Protein AF-A0A9N7UWP5-F1 (afdb_monomer_lite)

Secondary structure (DSSP, 8-state):
---SEEEEEPTT-SS--EEEEE-HHHHHH--HHHHHHHHHHHHTS-GGGSHHHHHHHHS-S-S---------

Sequence (72 aa):
MCRYLEYVRIPHTEPAEHEFRWGQRADLEVSKSKILEFMGELHEQDPQTWSQQYREAHSTPDSTQASTSSQR

pLDDT: mean 79.49, std 16.82, range [37.94, 93.56]

InterPro domains:
  IPR002190 MAGE homology domain [PS50838] (1-57)
  IPR037445 Melanoma-associated antigen [PTHR11736] (3-59)
  IPR041899 MAGE homology domain, winged helix WH2 motif [G3DSA:1.10.10.1210] (2-63)

Radius of gyration: 15.48 Å; chains: 1; bounding box: 37×28×33 Å

Organism: Pleuronectes platessa (NCBI:txid8262)

Structure (mmCIF, N/CA/C/O backbone):
data_AF-A0A9N7UWP5-F1
#
_entry.id   AF-A0A9N7UWP5-F1
#
loop_
_atom_site.group_PDB
_atom_site.id
_atom_site.type_symbol
_atom_site.label_atom_id
_atom_site.label_alt_id
_atom_site.label_comp_id
_atom_site.label_asym_id
_atom_site.label_entity_id
_atom_site.label_seq_id
_atom_site.pdbx_PDB_ins_code
_atom_site.Cartn_x
_atom_site.Cartn_y
_atom_site.Cartn_z
_atom_site.occupancy
_atom_site.B_iso_or_equiv
_atom_site.auth_seq_id
_atom_site.auth_comp_id
_atom_site.auth_asym_id
_atom_site.auth_atom_id
_atom_site.pdbx_PDB_model_num
ATOM 1 N N . MET A 1 1 ? -7.629 7.364 -16.023 1.00 58.34 1 MET A N 1
ATOM 2 C CA . MET A 1 1 ? -6.902 6.075 -16.052 1.00 58.34 1 MET A CA 1
ATOM 3 C C . MET A 1 1 ? -6.510 5.732 -14.628 1.00 58.34 1 MET A C 1
ATOM 5 O O . MET A 1 1 ? -5.812 6.509 -13.995 1.00 58.34 1 MET A O 1
ATOM 9 N N . CYS A 1 2 ? -7.034 4.639 -14.093 1.00 66.25 2 CYS A N 1
ATOM 10 C CA . CYS A 1 2 ? -6.929 4.296 -12.680 1.00 66.25 2 CYS A CA 1
ATOM 11 C C . CYS A 1 2 ? -5.646 3.492 -12.426 1.00 66.25 2 CYS A C 1
ATOM 13 O O . CYS A 1 2 ? -5.555 2.364 -12.898 1.00 66.25 2 CYS A O 1
ATOM 15 N N . ARG A 1 3 ? -4.662 4.053 -11.708 1.00 83.06 3 ARG A N 1
ATOM 16 C CA . ARG A 1 3 ? -3.401 3.368 -11.361 1.00 83.06 3 ARG A CA 1
ATOM 17 C C . ARG A 1 3 ? -3.349 3.060 -9.866 1.00 83.06 3 ARG A C 1
ATOM 19 O O . ARG A 1 3 ? -2.900 3.898 -9.090 1.00 83.06 3 ARG A O 1
ATOM 26 N N . TYR A 1 4 ? -3.860 1.892 -9.479 1.00 87.94 4 TYR A N 1
ATOM 27 C CA . TYR A 1 4 ? -3.761 1.388 -8.101 1.00 87.94 4 TYR A CA 1
ATOM 28 C C . TYR A 1 4 ? -2.430 0.694 -7.834 1.00 87.94 4 TYR A C 1
ATOM 30 O O . TYR A 1 4 ? -1.880 0.840 -6.750 1.00 87.94 4 TYR A O 1
ATOM 38 N N . LEU A 1 5 ? -1.911 -0.030 -8.824 1.00 89.88 5 LEU A N 1
ATOM 39 C CA . LEU A 1 5 ? -0.627 -0.707 -8.745 1.00 89.88 5 LEU A CA 1
ATOM 40 C C . LEU A 1 5 ? 0.224 -0.344 -9.956 1.00 89.88 5 LEU A C 1
ATOM 42 O O . LEU A 1 5 ? -0.278 -0.229 -11.076 1.00 89.88 5 LEU A O 1
ATOM 46 N N . GLU A 1 6 ? 1.511 -0.181 -9.708 1.00 90.00 6 GLU A N 1
ATOM 47 C CA . GLU A 1 6 ? 2.552 -0.018 -10.705 1.00 90.00 6 GLU A CA 1
ATOM 48 C C . GLU A 1 6 ? 3.407 -1.280 -10.712 1.00 90.00 6 GLU A C 1
ATOM 50 O O . GLU A 1 6 ? 3.800 -1.785 -9.661 1.00 90.00 6 GLU A O 1
ATOM 55 N N . TYR A 1 7 ? 3.662 -1.804 -11.907 1.00 89.94 7 TYR A N 1
ATOM 56 C CA . TYR A 1 7 ? 4.504 -2.972 -12.116 1.00 89.94 7 TYR A CA 1
ATOM 57 C C . TYR A 1 7 ? 5.856 -2.497 -12.633 1.00 89.94 7 TYR A C 1
ATOM 59 O O . TYR A 1 7 ? 5.942 -1.972 -13.747 1.00 89.94 7 TYR A O 1
ATOM 67 N N . VAL A 1 8 ? 6.894 -2.622 -11.809 1.00 91.44 8 VAL A N 1
ATOM 68 C CA . VAL A 1 8 ? 8.213 -2.043 -12.085 1.00 91.44 8 VAL A CA 1
ATOM 69 C C . VAL A 1 8 ? 9.254 -3.152 -12.123 1.00 91.44 8 VAL A C 1
ATOM 71 O O . VAL A 1 8 ? 9.303 -4.000 -11.239 1.00 91.44 8 VAL A O 1
ATOM 74 N N . ARG A 1 9 ? 10.093 -3.166 -13.163 1.00 90.56 9 ARG A N 1
ATOM 75 C CA . ARG A 1 9 ? 11.215 -4.108 -13.261 1.00 90.56 9 ARG A CA 1
ATOM 76 C C . ARG A 1 9 ? 12.305 -3.707 -12.273 1.00 90.56 9 ARG A C 1
ATOM 78 O O . ARG A 1 9 ? 12.732 -2.553 -12.287 1.00 90.56 9 ARG A O 1
ATOM 85 N N . ILE A 1 10 ? 12.806 -4.667 -11.500 1.00 90.38 10 ILE A N 1
ATOM 86 C CA . ILE A 1 10 ? 13.937 -4.452 -10.598 1.00 90.38 10 ILE A CA 1
ATOM 87 C C . ILE A 1 10 ? 15.224 -4.439 -11.437 1.00 90.38 10 ILE A C 1
ATOM 89 O O . ILE A 1 10 ? 15.556 -5.451 -12.067 1.00 90.38 10 ILE A O 1
ATOM 93 N N . PRO A 1 11 ? 15.961 -3.314 -11.502 1.00 90.38 11 PRO A N 1
ATOM 94 C CA . PRO A 1 11 ? 17.201 -3.254 -12.264 1.00 90.38 11 PRO A CA 1
ATOM 95 C C . PRO A 1 11 ? 18.235 -4.245 -11.718 1.00 90.38 11 PRO A C 1
ATOM 97 O O . PRO A 1 11 ? 18.364 -4.400 -10.508 1.00 90.38 11 PRO A O 1
ATOM 100 N N . HIS A 1 12 ? 19.028 -4.843 -12.610 1.00 85.31 12 HIS A N 1
ATOM 101 C CA . HIS A 1 12 ? 20.157 -5.721 -12.260 1.00 85.31 12 HIS A CA 1
ATOM 102 C C . HIS A 1 12 ? 19.783 -7.048 -11.565 1.00 85.31 12 HIS A C 1
ATOM 104 O O . HIS A 1 12 ? 20.616 -7.622 -10.869 1.00 85.31 12 HIS A O 1
ATOM 110 N N . THR A 1 13 ? 18.564 -7.555 -11.777 1.00 90.50 13 THR A N 1
ATOM 111 C CA . THR A 1 13 ? 18.152 -8.907 -11.356 1.00 90.50 13 THR A CA 1
ATOM 112 C C . THR A 1 13 ? 18.233 -9.893 -12.522 1.00 90.50 13 THR A C 1
ATOM 114 O O . THR A 1 13 ? 17.753 -9.603 -13.621 1.00 90.50 13 THR A O 1
ATOM 117 N N . GLU A 1 14 ? 18.863 -11.047 -12.283 1.00 89.12 14 GLU A N 1
ATOM 118 C CA . GLU A 1 14 ? 18.911 -12.185 -13.207 1.00 89.12 14 GLU A CA 1
ATOM 119 C C . GLU A 1 14 ? 18.568 -13.475 -12.438 1.00 89.12 14 GLU A C 1
ATOM 121 O O . GLU A 1 14 ? 19.357 -13.890 -11.582 1.00 89.12 14 GLU A O 1
ATOM 126 N N . PRO A 1 15 ? 17.414 -14.120 -12.712 1.00 88.81 15 PRO A N 1
ATOM 127 C CA . PRO A 1 15 ? 16.432 -13.800 -13.758 1.00 88.81 15 PRO A CA 1
ATOM 128 C C . PRO A 1 15 ? 15.693 -12.472 -13.513 1.00 88.81 15 PRO A C 1
ATOM 130 O O . PRO A 1 15 ? 15.708 -11.941 -12.411 1.00 88.81 15 PRO A O 1
ATOM 133 N N . ALA A 1 16 ? 15.050 -11.923 -14.548 1.00 87.19 16 ALA A N 1
ATOM 134 C CA . ALA A 1 16 ? 14.365 -10.634 -14.457 1.00 87.19 16 ALA A CA 1
ATOM 135 C C . ALA A 1 16 ? 13.228 -10.645 -13.417 1.00 87.19 16 ALA A C 1
ATOM 137 O O . ALA A 1 16 ? 12.200 -11.299 -13.609 1.00 87.19 16 ALA A O 1
ATOM 138 N N . GLU A 1 17 ? 13.385 -9.848 -12.363 1.00 93.19 17 GLU A N 1
ATOM 139 C CA . GLU A 1 17 ? 12.392 -9.683 -11.304 1.00 93.19 17 GLU A CA 1
ATOM 140 C C . GLU A 1 17 ? 11.590 -8.391 -11.475 1.00 93.19 17 GLU A C 1
ATOM 142 O O . GLU A 1 17 ? 12.034 -7.406 -12.078 1.00 93.19 17 GLU A O 1
ATOM 147 N N . HIS A 1 18 ? 10.376 -8.402 -10.936 1.00 91.69 18 HIS A N 1
ATOM 148 C CA . HIS A 1 18 ? 9.471 -7.265 -10.967 1.00 91.69 18 HIS A CA 1
ATOM 149 C C . HIS A 1 18 ? 8.818 -7.092 -9.602 1.00 91.69 18 HIS A C 1
ATOM 151 O O . HIS A 1 18 ? 8.468 -8.073 -8.946 1.00 91.69 18 HIS A O 1
ATOM 157 N N . GLU A 1 19 ? 8.616 -5.842 -9.208 1.00 92.44 19 GLU A N 1
ATOM 158 C CA . GLU A 1 19 ? 7.941 -5.461 -7.976 1.00 92.44 19 GLU A CA 1
ATOM 159 C C . GLU A 1 19 ? 6.603 -4.775 -8.263 1.00 92.44 19 GLU A C 1
ATOM 161 O O . GLU A 1 19 ? 6.416 -4.106 -9.285 1.00 92.44 19 GLU A O 1
ATOM 166 N N . PHE A 1 20 ? 5.668 -4.941 -7.328 1.00 91.56 20 PHE A N 1
ATOM 167 C CA . PHE A 1 20 ? 4.418 -4.195 -7.300 1.00 91.56 20 PHE A CA 1
ATOM 168 C C . PHE A 1 20 ? 4.558 -3.019 -6.345 1.00 91.56 20 PHE A C 1
ATOM 170 O O . PHE A 1 20 ? 4.899 -3.191 -5.175 1.00 91.56 20 PHE A O 1
ATOM 177 N N . ARG A 1 21 ? 4.244 -1.823 -6.833 1.00 90.06 21 ARG A N 1
ATOM 178 C CA . ARG A 1 21 ? 4.197 -0.599 -6.032 1.00 90.06 21 ARG A CA 1
ATOM 179 C C . ARG A 1 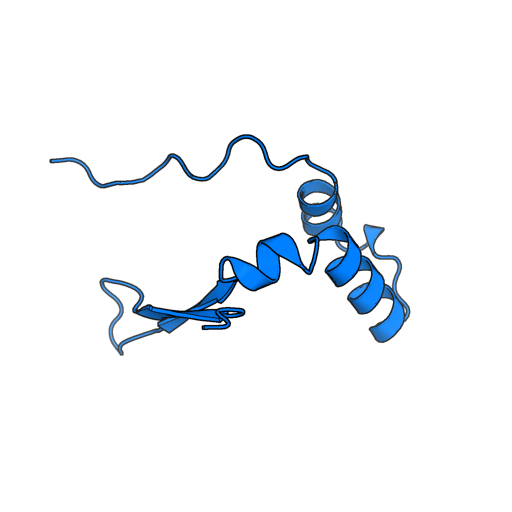21 ? 2.787 -0.036 -6.027 1.00 90.06 21 ARG A C 1
ATOM 181 O O . ARG A 1 21 ? 2.054 -0.209 -6.996 1.00 90.06 21 ARG A O 1
ATOM 188 N N . TRP A 1 22 ? 2.408 0.652 -4.957 1.00 88.88 22 TRP A N 1
ATOM 189 C CA . TRP A 1 22 ? 1.166 1.421 -4.942 1.00 88.88 22 TRP A CA 1
ATOM 190 C C . TRP A 1 22 ? 1.272 2.584 -5.932 1.00 88.88 22 TRP A C 1
ATOM 192 O O . TRP A 1 22 ? 2.266 3.305 -5.953 1.00 88.88 22 TRP A O 1
ATOM 202 N N . GLY A 1 23 ? 0.269 2.713 -6.796 1.00 88.62 23 GLY A N 1
ATOM 203 C CA . GLY A 1 23 ? 0.158 3.824 -7.732 1.00 88.62 23 GLY A CA 1
ATOM 204 C C . GLY A 1 23 ? -0.585 5.006 -7.115 1.00 88.62 23 GLY A C 1
ATOM 205 O O . GLY A 1 23 ? -1.306 4.862 -6.129 1.00 88.62 23 GLY A O 1
ATOM 206 N N . GLN A 1 24 ? -0.489 6.169 -7.763 1.00 85.88 24 GLN A N 1
ATOM 207 C CA . GLN A 1 24 ? -1.046 7.443 -7.279 1.00 85.88 24 GLN A CA 1
ATOM 208 C C . GLN A 1 24 ? -2.510 7.369 -6.813 1.00 85.88 24 GLN A C 1
ATOM 210 O O . GLN A 1 24 ? -2.914 8.095 -5.910 1.00 85.88 24 GLN A O 1
ATOM 215 N N . ARG A 1 25 ? -3.337 6.518 -7.435 1.00 86.38 25 ARG A N 1
ATOM 216 C CA . ARG A 1 25 ? -4.744 6.391 -7.040 1.00 86.38 25 ARG A CA 1
ATOM 217 C C . ARG A 1 25 ? -4.896 5.697 -5.691 1.00 86.38 25 ARG A C 1
ATOM 219 O O . ARG A 1 25 ? -5.760 6.083 -4.913 1.00 86.38 25 ARG A O 1
ATOM 226 N N . ALA A 1 26 ? -4.079 4.685 -5.428 1.00 88.00 26 ALA A N 1
ATOM 227 C CA . ALA A 1 26 ? -4.133 3.971 -4.167 1.00 88.00 26 ALA A CA 1
ATOM 228 C C . ALA A 1 26 ? -3.693 4.849 -3.001 1.00 88.00 26 ALA A C 1
ATOM 230 O O . ALA A 1 26 ? -4.382 4.862 -1.992 1.00 88.00 26 ALA A O 1
ATOM 231 N N . ASP A 1 27 ? -2.638 5.644 -3.182 1.00 83.50 27 ASP A N 1
ATOM 232 C CA . ASP A 1 27 ? -2.176 6.579 -2.151 1.00 83.50 27 ASP A CA 1
ATOM 233 C C . ASP A 1 27 ? -3.250 7.618 -1.772 1.00 83.50 27 ASP A C 1
ATOM 235 O O . ASP A 1 27 ? -3.294 8.081 -0.634 1.00 83.50 27 ASP A O 1
ATOM 239 N N . LEU A 1 28 ? -4.127 7.986 -2.716 1.00 83.69 28 LEU A N 1
ATOM 240 C CA . LEU A 1 28 ? -5.225 8.932 -2.482 1.00 83.69 28 LEU A CA 1
ATOM 241 C C . LEU A 1 28 ? -6.466 8.283 -1.859 1.00 83.69 28 LEU A C 1
ATOM 243 O O . LEU A 1 28 ? -7.166 8.924 -1.078 1.00 83.69 28 LEU A O 1
ATOM 247 N N . GLU A 1 29 ? -6.781 7.046 -2.238 1.00 85.38 29 GLU A N 1
ATOM 248 C CA . GLU A 1 29 ? -8.008 6.370 -1.801 1.00 85.38 29 GLU A CA 1
ATOM 249 C C . GLU A 1 29 ? -7.816 5.529 -0.534 1.00 85.38 29 GLU A C 1
ATOM 251 O O . GLU A 1 29 ? -8.781 5.282 0.194 1.00 85.38 29 GLU A O 1
ATOM 256 N N . VAL A 1 30 ? -6.590 5.082 -0.259 1.00 85.44 30 VAL A N 1
ATOM 257 C CA . VAL A 1 30 ? -6.287 4.132 0.808 1.00 85.44 30 VAL A CA 1
ATOM 258 C C . VAL A 1 30 ? -5.065 4.599 1.599 1.00 85.44 30 VAL A C 1
ATOM 260 O O . VAL A 1 30 ? -3.960 4.698 1.076 1.00 85.44 30 VAL A O 1
ATOM 263 N N . SER A 1 31 ? -5.242 4.839 2.901 1.00 85.12 31 SER A N 1
ATOM 264 C CA . SER A 1 31 ? -4.124 5.107 3.807 1.00 85.12 31 SER A CA 1
ATOM 265 C C . SER A 1 31 ? -3.497 3.805 4.309 1.00 85.12 31 SER A C 1
ATOM 267 O O . SER A 1 31 ? -4.188 2.807 4.536 1.00 85.12 31 SER A O 1
ATOM 269 N N . LYS A 1 32 ? -2.184 3.833 4.575 1.00 84.62 32 LYS A N 1
ATOM 270 C CA . LYS A 1 32 ? -1.459 2.709 5.197 1.00 84.62 32 LYS A CA 1
ATOM 271 C C . LYS A 1 32 ? -2.116 2.233 6.502 1.00 84.62 32 LYS A C 1
ATOM 273 O O . LYS A 1 32 ? -2.136 1.037 6.765 1.00 84.62 32 LYS A O 1
ATOM 278 N N . SER A 1 33 ? -2.706 3.145 7.278 1.00 86.19 33 SER A N 1
ATOM 279 C CA . SER A 1 33 ? -3.435 2.820 8.513 1.00 86.19 33 SER A CA 1
ATOM 280 C C . SER A 1 33 ? -4.683 1.978 8.266 1.00 86.19 33 SER A C 1
ATOM 282 O O . SER A 1 33 ? -4.912 1.012 8.984 1.00 86.19 33 SER A O 1
ATOM 284 N N . LYS A 1 34 ? -5.448 2.290 7.216 1.00 88.00 34 LYS A N 1
ATOM 285 C CA . LYS A 1 34 ? -6.679 1.572 6.875 1.00 88.00 34 LYS A CA 1
ATOM 286 C C . LYS A 1 34 ? -6.402 0.165 6.347 1.00 88.00 34 LYS A C 1
ATOM 288 O O . LYS A 1 34 ? -7.164 -0.756 6.611 1.00 88.00 34 LYS A O 1
ATOM 293 N N . ILE A 1 35 ? -5.290 -0.010 5.628 1.00 89.12 35 ILE A N 1
ATOM 294 C CA . ILE A 1 35 ? -4.815 -1.341 5.220 1.00 89.12 35 ILE A CA 1
ATOM 295 C C . ILE A 1 35 ? -4.460 -2.163 6.457 1.00 89.12 35 ILE A C 1
ATOM 297 O O . ILE A 1 35 ? -4.836 -3.326 6.545 1.00 89.12 35 ILE A O 1
ATOM 301 N N . LEU A 1 36 ? -3.753 -1.557 7.412 1.00 89.44 36 LEU A N 1
ATOM 302 C CA . LEU A 1 36 ? -3.306 -2.254 8.609 1.00 89.44 36 LEU A CA 1
ATOM 303 C C . LEU A 1 36 ? -4.472 -2.662 9.520 1.00 89.44 36 LEU A C 1
ATOM 305 O O . LEU A 1 36 ? -4.469 -3.771 10.040 1.00 89.44 36 LEU A O 1
ATOM 309 N N . GLU A 1 37 ? -5.481 -1.802 9.660 1.00 88.81 37 GLU A N 1
ATOM 310 C CA . GLU A 1 37 ? -6.732 -2.114 10.361 1.00 88.81 37 GLU A CA 1
ATOM 311 C C . GLU A 1 37 ? -7.439 -3.318 9.723 1.00 88.81 37 GLU A C 1
ATOM 313 O O . GLU A 1 37 ? -7.733 -4.292 10.411 1.00 88.81 37 GLU A O 1
ATOM 318 N N . PHE A 1 38 ? -7.596 -3.314 8.394 1.00 90.25 38 PHE A N 1
ATOM 319 C CA . PHE A 1 38 ? -8.187 -4.438 7.664 1.00 90.25 38 PHE A CA 1
ATOM 320 C C . PHE A 1 38 ? -7.382 -5.739 7.816 1.00 90.25 38 PHE A C 1
ATOM 322 O O . PHE A 1 38 ? -7.954 -6.817 7.958 1.00 90.25 38 PHE A O 1
ATOM 329 N N . MET A 1 39 ? -6.048 -5.659 7.807 1.00 89.75 39 MET A N 1
ATOM 330 C CA . MET A 1 39 ? -5.197 -6.823 8.069 1.00 89.75 39 MET A CA 1
ATOM 331 C C . MET A 1 39 ? -5.383 -7.356 9.492 1.00 89.75 39 MET A C 1
ATOM 333 O O . MET A 1 39 ? -5.388 -8.571 9.683 1.00 89.75 39 MET A O 1
ATOM 337 N N . GLY A 1 40 ? -5.558 -6.469 10.473 1.00 90.75 40 GLY A N 1
ATOM 338 C CA . GLY A 1 40 ? -5.847 -6.851 11.852 1.00 90.75 40 GLY A CA 1
ATOM 339 C C . GLY A 1 40 ? -7.178 -7.587 11.984 1.00 90.75 40 GLY A C 1
ATOM 340 O O . GLY A 1 40 ? -7.222 -8.672 12.562 1.00 90.75 40 GLY A O 1
ATOM 341 N N . GLU A 1 41 ? -8.238 -7.064 11.363 1.00 91.31 41 GLU A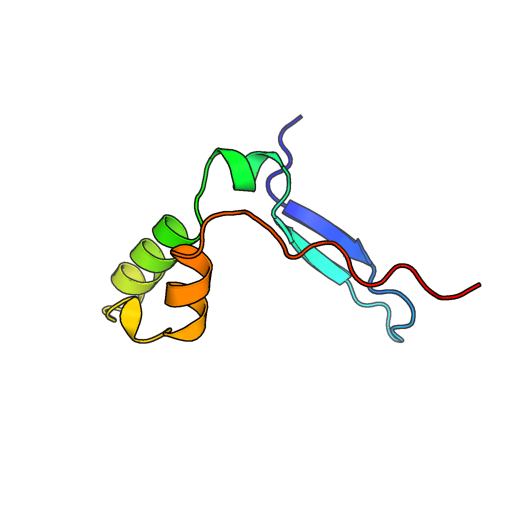 N 1
ATOM 342 C CA . GLU A 1 41 ? -9.547 -7.731 11.315 1.00 91.31 41 GLU A CA 1
ATOM 343 C C . GLU A 1 41 ? -9.468 -9.109 10.644 1.00 91.31 41 GLU A C 1
ATOM 345 O O . GLU A 1 41 ? -10.016 -10.080 11.160 1.00 91.31 41 GLU A O 1
ATOM 350 N N . LEU A 1 42 ? -8.754 -9.216 9.517 1.00 93.56 42 LEU A N 1
ATOM 351 C CA . LEU A 1 42 ? -8.636 -10.461 8.754 1.00 93.56 42 LEU A CA 1
ATOM 352 C C . LEU A 1 42 ? -7.892 -11.563 9.520 1.00 93.56 42 LEU A C 1
ATOM 354 O O . LEU A 1 42 ? -8.222 -12.741 9.384 1.00 93.56 42 LEU A O 1
ATOM 358 N N . HIS A 1 43 ? -6.867 -11.185 10.281 1.00 90.69 43 HIS A N 1
ATOM 359 C CA . HIS A 1 43 ? -6.030 -12.119 11.031 1.00 90.69 43 HIS A CA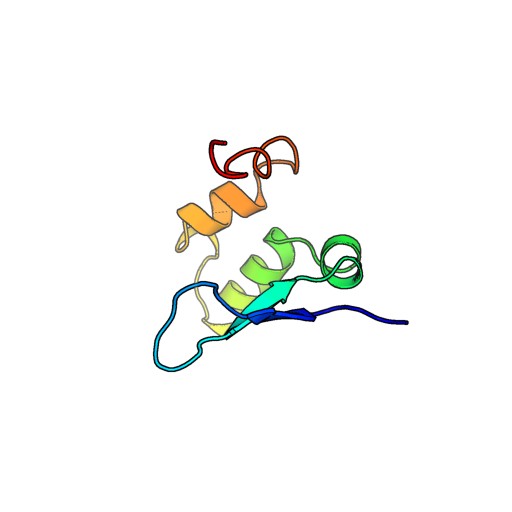 1
ATOM 360 C C . HIS A 1 43 ? -6.462 -12.291 12.492 1.00 90.69 43 HIS A C 1
ATOM 362 O O . HIS A 1 43 ? -5.810 -13.046 13.209 1.00 90.69 43 HIS A O 1
ATOM 368 N N . GLU A 1 44 ? -7.525 -11.610 12.936 1.00 90.19 44 GLU A N 1
ATOM 369 C CA . GLU A 1 44 ? -7.938 -11.536 14.347 1.00 90.19 44 GLU A CA 1
ATOM 370 C C . GLU A 1 44 ? -6.787 -11.078 15.268 1.00 90.19 44 GLU A C 1
ATOM 372 O O . GLU A 1 44 ? -6.655 -11.506 16.417 1.00 90.19 44 GLU A O 1
ATOM 377 N N . GLN A 1 45 ? -5.918 -10.209 14.745 1.00 89.19 45 GLN A N 1
ATOM 378 C CA . GLN A 1 45 ? -4.736 -9.695 15.431 1.00 89.19 45 GLN A CA 1
ATOM 379 C C . GLN A 1 45 ? -4.822 -8.181 15.586 1.00 89.19 45 GLN A C 1
ATOM 381 O O . GLN A 1 45 ? -5.318 -7.474 14.713 1.00 89.19 45 GLN A O 1
ATOM 386 N N . ASP A 1 46 ? -4.296 -7.662 16.695 1.00 85.88 46 ASP A N 1
ATOM 387 C CA . ASP A 1 46 ? -4.215 -6.217 16.877 1.00 85.88 46 ASP A CA 1
ATOM 388 C C . ASP A 1 46 ? -3.217 -5.634 15.854 1.00 85.88 46 ASP A C 1
ATOM 390 O O . ASP A 1 46 ? -2.080 -6.125 15.788 1.00 85.88 46 ASP A O 1
ATOM 394 N N . PRO A 1 47 ? -3.582 -4.596 15.074 1.00 83.31 47 PRO A N 1
ATOM 395 C CA . PRO A 1 47 ? -2.683 -3.952 14.117 1.00 83.31 47 PRO A CA 1
ATOM 396 C C . PRO A 1 47 ? -1.377 -3.430 14.746 1.00 83.31 47 PRO A C 1
ATOM 398 O O . PRO A 1 47 ? -0.377 -3.279 14.041 1.00 83.31 47 PRO A O 1
ATOM 401 N N . GLN A 1 48 ? -1.333 -3.209 16.065 1.00 83.50 48 GLN A N 1
ATOM 402 C CA . GLN A 1 48 ? -0.121 -2.843 16.810 1.00 83.50 48 GLN A CA 1
ATOM 403 C C . GLN A 1 48 ? 0.918 -3.972 16.897 1.00 83.50 48 GLN A C 1
ATOM 405 O O . GLN A 1 48 ? 2.105 -3.704 17.129 1.00 83.50 48 GLN A O 1
ATOM 410 N N . THR A 1 49 ? 0.502 -5.221 16.661 1.00 88.12 49 THR A N 1
ATOM 411 C CA . THR A 1 49 ? 1.392 -6.391 16.591 1.00 88.12 49 THR A CA 1
ATOM 412 C C . THR A 1 49 ? 2.423 -6.222 15.470 1.00 88.12 49 THR A C 1
ATOM 414 O O . THR A 1 49 ? 3.584 -6.597 15.628 1.00 88.12 49 THR A O 1
ATOM 417 N N . TRP A 1 50 ? 2.050 -5.562 14.368 1.00 86.38 50 TRP A N 1
ATOM 418 C CA . TRP A 1 50 ? 2.968 -5.142 13.307 1.00 86.38 50 TRP A CA 1
ATOM 419 C C . TRP A 1 50 ? 3.545 -3.758 13.607 1.00 86.38 50 TRP A C 1
ATOM 421 O O . TRP A 1 50 ? 3.282 -2.776 12.915 1.00 86.38 50 TRP A O 1
ATOM 431 N N . SER A 1 51 ? 4.338 -3.666 14.674 1.00 86.06 51 SER A N 1
ATOM 432 C CA . SER A 1 51 ? 4.748 -2.384 15.260 1.00 86.06 51 SER A CA 1
ATOM 433 C C . SER A 1 51 ? 5.506 -1.464 14.288 1.00 86.06 51 SER A C 1
ATOM 435 O O . SE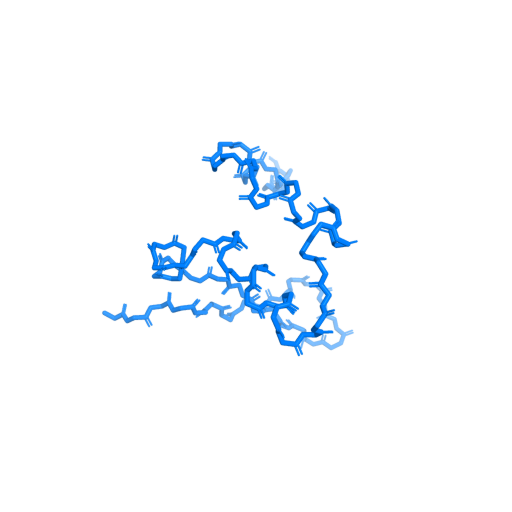R A 1 51 ? 5.369 -0.241 14.368 1.00 86.06 51 SER A O 1
ATOM 437 N N . GLN A 1 52 ? 6.280 -2.020 13.346 1.00 86.50 52 GLN A N 1
ATOM 438 C CA . GLN A 1 52 ? 6.963 -1.233 12.310 1.00 86.50 52 GLN A CA 1
ATOM 439 C C . GLN A 1 52 ? 5.956 -0.594 11.343 1.00 86.50 52 GLN A C 1
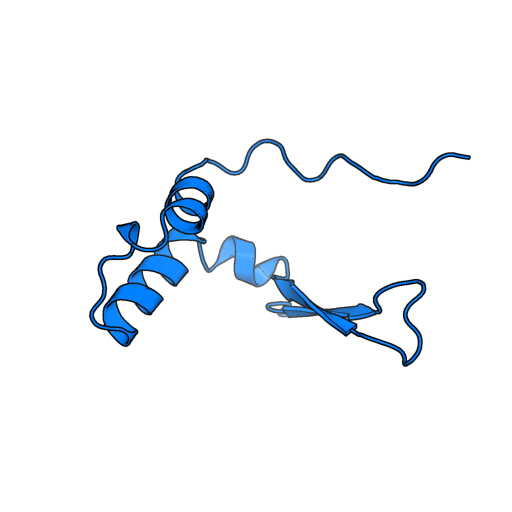ATOM 441 O O . GLN A 1 52 ? 5.988 0.618 11.135 1.00 86.50 52 GLN A O 1
ATOM 446 N N . GLN A 1 53 ? 5.038 -1.396 10.811 1.00 86.44 53 GLN A N 1
ATOM 447 C CA . GLN A 1 53 ? 4.006 -0.995 9.861 1.00 86.44 53 GLN A CA 1
ATOM 448 C C . GLN A 1 53 ? 3.012 -0.031 10.507 1.00 86.44 53 GLN A C 1
ATOM 450 O O . GLN A 1 53 ? 2.625 0.949 9.879 1.00 86.44 53 GLN A O 1
ATOM 455 N N . TYR A 1 54 ? 2.662 -0.253 11.777 1.00 86.62 54 TYR A N 1
ATOM 456 C CA . TYR A 1 54 ? 1.842 0.657 12.571 1.00 86.62 54 TYR A CA 1
ATOM 457 C C . TYR A 1 54 ? 2.516 2.026 12.684 1.00 86.62 54 TYR A C 1
ATOM 459 O O . TYR A 1 54 ? 1.934 3.048 12.326 1.00 86.62 54 TYR A O 1
ATOM 467 N N . ARG A 1 55 ? 3.793 2.069 13.078 1.00 87.12 55 ARG A N 1
ATOM 468 C CA . ARG A 1 55 ? 4.537 3.332 13.160 1.00 87.12 55 ARG A CA 1
ATOM 469 C C . ARG A 1 55 ? 4.618 4.049 11.810 1.00 87.12 55 ARG A C 1
ATOM 471 O O . ARG A 1 55 ? 4.428 5.258 11.767 1.00 87.12 55 ARG A O 1
ATOM 478 N N . GLU A 1 56 ? 4.873 3.329 10.722 1.00 85.31 56 GLU A N 1
ATOM 479 C CA . GLU A 1 56 ? 4.906 3.902 9.369 1.00 85.31 56 GLU A CA 1
ATOM 480 C C . GLU A 1 56 ? 3.533 4.372 8.879 1.00 85.31 56 GLU A C 1
ATOM 482 O O . GLU A 1 56 ? 3.449 5.341 8.131 1.00 85.31 56 GLU A O 1
ATOM 487 N N . ALA A 1 57 ? 2.459 3.702 9.292 1.00 85.75 57 ALA A N 1
ATOM 488 C CA . ALA A 1 57 ? 1.092 4.079 8.965 1.00 85.75 57 ALA A CA 1
ATOM 489 C C . ALA A 1 57 ? 0.622 5.336 9.713 1.00 85.75 57 ALA A C 1
ATOM 491 O O . ALA A 1 57 ? -0.211 6.078 9.191 1.00 85.75 57 ALA A O 1
ATOM 492 N N . HIS A 1 58 ? 1.149 5.566 10.919 1.00 79.56 58 HIS A N 1
ATOM 493 C CA . HIS A 1 58 ? 0.840 6.725 11.762 1.00 79.56 58 HIS A CA 1
ATOM 494 C C . HIS A 1 58 ? 1.852 7.872 11.635 1.00 79.56 58 HIS A C 1
ATOM 496 O O . HIS A 1 58 ? 1.588 8.977 12.108 1.00 79.56 58 HIS A O 1
ATOM 502 N N . SER A 1 59 ? 2.995 7.642 10.989 1.00 78.44 59 SER A N 1
ATOM 503 C CA . SER A 1 59 ? 3.911 8.704 10.588 1.00 78.44 59 SER A CA 1
ATOM 504 C C . SER A 1 59 ? 3.305 9.421 9.380 1.00 78.44 59 SER A C 1
ATOM 506 O O . SER A 1 59 ? 3.018 8.805 8.356 1.00 78.44 59 SER A O 1
ATOM 508 N N . THR A 1 60 ? 3.034 10.721 9.519 1.00 55.69 60 THR A N 1
ATOM 509 C CA . THR A 1 60 ? 2.500 11.557 8.434 1.00 55.69 60 THR A CA 1
ATOM 510 C C . THR A 1 60 ? 3.385 11.458 7.190 1.00 55.69 60 THR A C 1
ATOM 512 O O . THR A 1 60 ? 4.597 11.320 7.352 1.00 55.69 60 THR A O 1
ATOM 515 N N . PRO 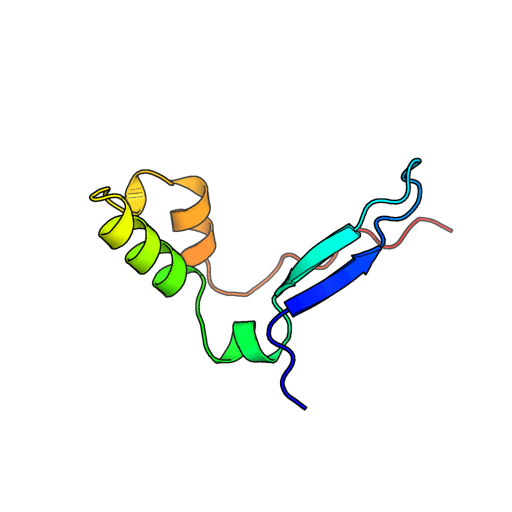A 1 61 ? 2.827 11.559 5.966 1.00 56.44 61 PRO A N 1
ATOM 516 C CA . PRO A 1 61 ? 3.587 11.486 4.722 1.00 56.44 61 PRO A CA 1
ATOM 517 C C . PRO A 1 61 ? 4.436 12.749 4.541 1.00 56.44 61 PRO A C 1
ATOM 519 O O . PRO A 1 61 ? 4.138 13.609 3.720 1.00 56.44 61 PRO A O 1
ATOM 522 N N . ASP A 1 62 ? 5.495 12.870 5.326 1.00 48.34 62 ASP A N 1
ATOM 523 C CA . ASP A 1 62 ? 6.585 13.784 5.066 1.00 48.34 62 ASP A CA 1
ATOM 524 C C . ASP A 1 62 ? 7.900 13.019 5.237 1.00 48.34 62 ASP A C 1
ATOM 526 O O . ASP A 1 62 ? 8.168 12.416 6.274 1.00 48.34 62 ASP A O 1
ATOM 530 N N . SER A 1 63 ? 8.706 13.054 4.175 1.00 46.88 63 SER A N 1
ATOM 531 C CA . SER A 1 63 ? 10.126 12.699 4.169 1.00 46.88 63 SER A CA 1
ATOM 532 C C . SER A 1 63 ? 10.528 11.215 4.251 1.00 46.88 63 SER A C 1
ATOM 534 O O . SER A 1 63 ? 11.210 10.819 5.189 1.00 46.88 63 SER A O 1
ATOM 536 N N . THR A 1 64 ? 10.273 10.402 3.208 1.00 44.75 64 THR A N 1
ATOM 537 C CA . THR A 1 64 ? 11.285 9.421 2.713 1.00 44.75 64 THR A CA 1
ATOM 538 C C . THR A 1 64 ? 10.992 8.872 1.302 1.00 44.75 64 THR A C 1
ATOM 540 O O . THR A 1 64 ? 10.715 7.697 1.107 1.00 44.75 64 THR A O 1
ATOM 543 N N . GLN A 1 65 ? 11.108 9.713 0.272 1.00 43.22 65 GLN A N 1
ATOM 544 C CA . GLN A 1 65 ? 11.559 9.266 -1.060 1.00 43.22 65 GLN A CA 1
ATOM 545 C C . GLN A 1 65 ? 12.517 10.319 -1.632 1.00 43.22 65 GLN A C 1
ATOM 547 O O . GLN A 1 65 ? 12.234 10.999 -2.609 1.00 43.22 65 GLN A O 1
ATOM 552 N N . ALA A 1 66 ? 13.658 10.491 -0.969 1.00 43.72 66 ALA A N 1
ATOM 553 C CA . ALA A 1 66 ? 14.785 11.256 -1.494 1.00 43.72 66 ALA A CA 1
ATOM 554 C C . ALA A 1 66 ? 16.087 10.600 -1.029 1.00 43.72 66 ALA A C 1
ATOM 556 O O . ALA A 1 66 ? 16.724 11.079 -0.101 1.00 43.72 66 ALA A O 1
ATOM 557 N N . SER A 1 67 ? 16.405 9.443 -1.613 1.00 40.12 67 SER A N 1
ATOM 558 C CA . SER A 1 67 ? 17.698 8.728 -1.646 1.00 40.12 67 SER A CA 1
ATOM 559 C C . SER A 1 67 ? 17.362 7.371 -2.276 1.00 40.12 67 SER A C 1
ATOM 561 O O . SER A 1 67 ? 16.583 6.632 -1.697 1.00 40.12 67 SER A O 1
ATOM 563 N N . THR A 1 68 ? 17.770 6.992 -3.480 1.00 41.88 68 THR A N 1
ATOM 564 C CA . THR A 1 68 ? 19.100 7.104 -4.076 1.00 41.88 68 THR A CA 1
ATOM 565 C C . THR A 1 68 ? 18.970 7.178 -5.604 1.00 41.88 68 THR A C 1
ATOM 567 O O . THR A 1 68 ? 18.692 6.170 -6.252 1.00 41.88 68 THR A O 1
ATOM 570 N N . SER A 1 69 ? 19.185 8.355 -6.201 1.00 37.94 69 SER A N 1
ATOM 571 C CA . SER A 1 69 ? 19.601 8.417 -7.606 1.00 37.94 69 SER A CA 1
ATOM 572 C C . SER A 1 69 ? 21.119 8.383 -7.617 1.00 37.94 69 SER A C 1
ATOM 574 O O . SER A 1 69 ? 21.770 9.259 -7.052 1.00 37.94 69 SER A O 1
ATOM 576 N N . SER A 1 70 ? 21.639 7.317 -8.210 1.00 47.78 70 SER A N 1
ATOM 577 C CA . SER A 1 70 ? 23.044 6.990 -8.367 1.00 47.78 70 SER A CA 1
ATOM 578 C C . SER A 1 70 ? 23.932 8.179 -8.721 1.00 47.78 70 SER A C 1
ATOM 580 O O . SER A 1 70 ? 23.694 8.918 -9.672 1.00 47.78 70 SER A O 1
ATOM 582 N N . GLN A 1 71 ? 25.002 8.265 -7.944 1.00 46.62 71 GLN A N 1
ATOM 583 C CA . GLN A 1 71 ? 26.329 8.757 -8.281 1.00 46.62 71 GLN A CA 1
ATOM 584 C C . GLN A 1 71 ? 26.625 8.711 -9.797 1.00 46.62 71 GLN A C 1
ATOM 586 O O . GLN A 1 71 ? 26.708 7.629 -10.385 1.00 46.62 71 GLN A O 1
ATOM 591 N N . ARG A 1 72 ? 26.823 9.885 -10.405 1.00 40.19 72 ARG A N 1
ATOM 592 C CA . ARG A 1 72 ? 27.687 10.087 -11.574 1.00 40.19 72 ARG A CA 1
ATOM 593 C C . ARG A 1 72 ? 28.298 11.479 -11.532 1.00 40.19 72 ARG A C 1
ATOM 595 O O . ARG A 1 72 ? 27.561 12.420 -11.169 1.00 40.19 72 ARG A O 1
#

Foldseek 3Di:
DAQQWDWAWDPPDVVIDIDIDGDPNNVVPDQLCNVLVVVCVVVVHDSCVVVVSNVVSPPPPDDDDDDDDDDD